Protein AF-A0A932IZR2-F1 (afdb_monomer_lite)

pLDDT: mean 83.05, std 20.06, range [28.61, 98.31]

Sequence (133 aa):
MRRHFLLALLFATQCLTCITPSYAGDSGTPAEAQALVKKAVAFAKANGKQKAIDEFNKAKGSFVDRDLYIFVLDKEGVTLANGVNPKIVGKNVMDMRDTDGKSFIKEITKLSEEKGEGWVDYKWHYQDCFLLK

Radius of gyration: 25.33 Å; chains: 1; bounding box: 45×34×97 Å

Secondary structure (DSSP, 8-state):
-------------------------SS--HHHHHHHHHHHHHHHHHH-HHHHHHHHT-TTSTTEETTEE-EEE-TT-BEEEESS-GGGTT-B-TT---TT---HHHHHHHHHHHHS----------TT-----

Structure (mmCIF, N/CA/C/O backbone):
data_AF-A0A932IZR2-F1
#
_entry.id   AF-A0A932IZR2-F1
#
loop_
_atom_site.group_PDB
_atom_site.id
_atom_site.type_symbol
_atom_site.label_atom_id
_atom_site.label_alt_id
_atom_site.label_comp_id
_atom_site.label_asym_id
_atom_site.label_entity_id
_atom_site.label_seq_id
_atom_site.pdbx_PDB_ins_code
_atom_site.Cartn_x
_atom_site.Cartn_y
_atom_site.Cartn_z
_atom_site.occupancy
_atom_site.B_iso_or_equiv
_atom_site.auth_seq_id
_atom_site.auth_comp_id
_atom_site.auth_asym_id
_atom_site.auth_atom_id
_atom_site.pdbx_PDB_model_num
ATOM 1 N N . MET A 1 1 ? -27.958 0.223 -83.405 1.00 52.12 1 MET A N 1
ATOM 2 C CA . MET A 1 1 ? -26.508 -0.025 -83.569 1.00 52.12 1 MET A CA 1
ATOM 3 C C . MET A 1 1 ? -25.716 1.104 -82.919 1.00 52.12 1 MET A C 1
ATOM 5 O O . MET A 1 1 ? -25.790 2.211 -83.429 1.00 52.12 1 MET A O 1
ATOM 9 N N . ARG A 1 2 ? -25.021 0.820 -81.804 1.00 51.19 2 ARG A N 1
ATOM 10 C CA . ARG A 1 2 ? -23.738 1.395 -81.319 1.00 51.19 2 ARG A CA 1
ATOM 11 C C . ARG A 1 2 ? -23.595 1.087 -79.815 1.00 51.19 2 ARG A C 1
ATOM 13 O O . ARG A 1 2 ? -24.319 1.629 -78.992 1.00 51.19 2 ARG A O 1
ATOM 20 N N . ARG A 1 3 ? -22.707 0.135 -79.506 1.00 59.09 3 ARG A N 1
ATOM 21 C CA . ARG A 1 3 ? -22.172 -0.209 -78.169 1.00 59.09 3 ARG A CA 1
ATOM 22 C C . ARG A 1 3 ? -21.126 0.841 -77.779 1.00 59.09 3 ARG A C 1
ATOM 24 O O . ARG A 1 3 ? -20.461 1.254 -78.710 1.00 59.09 3 ARG A O 1
ATOM 31 N N . HIS A 1 4 ? -20.962 1.174 -76.488 1.00 47.84 4 HIS A N 1
ATOM 32 C CA . HIS A 1 4 ? -19.714 1.510 -75.737 1.00 47.84 4 HIS A CA 1
ATOM 33 C C . HIS A 1 4 ? -20.130 1.874 -74.278 1.00 47.84 4 HIS A C 1
ATOM 35 O O . HIS A 1 4 ? -20.934 2.779 -74.109 1.00 47.84 4 HIS A O 1
ATOM 41 N N . PHE A 1 5 ? -19.937 1.027 -73.250 1.00 47.72 5 PHE A N 1
ATOM 42 C CA . PHE A 1 5 ? -18.762 0.855 -72.356 1.00 47.72 5 PHE A CA 1
ATOM 43 C C . PHE A 1 5 ? -18.409 2.077 -71.473 1.00 47.72 5 PHE A C 1
ATOM 45 O O . PHE A 1 5 ? -17.891 3.044 -72.012 1.00 47.72 5 PHE A O 1
ATOM 52 N N . LEU A 1 6 ? -18.606 1.983 -70.137 1.00 44.88 6 LEU A N 1
ATOM 53 C CA . LEU A 1 6 ? -17.591 2.154 -69.058 1.00 44.88 6 LEU A CA 1
ATOM 54 C C . LEU A 1 6 ? -18.187 2.495 -67.665 1.00 44.88 6 LEU A C 1
ATOM 56 O O . LEU A 1 6 ? -19.078 3.326 -67.529 1.00 44.88 6 LEU A O 1
ATOM 60 N N . LEU A 1 7 ? -17.646 1.808 -66.649 1.00 44.22 7 LEU A N 1
ATOM 61 C CA . LEU A 1 7 ? -17.831 1.946 -65.196 1.00 44.22 7 LEU A CA 1
ATOM 62 C C . LEU A 1 7 ? -17.179 3.225 -64.621 1.00 44.22 7 LEU A C 1
ATOM 64 O O . LEU A 1 7 ? -16.150 3.633 -65.149 1.00 44.22 7 LEU A O 1
ATOM 68 N N . ALA A 1 8 ? -17.675 3.723 -63.471 1.00 47.91 8 ALA A N 1
ATOM 69 C CA . ALA A 1 8 ? -16.915 4.098 -62.245 1.00 47.91 8 ALA A CA 1
ATOM 70 C C . ALA A 1 8 ? -17.816 4.934 -61.296 1.00 47.91 8 ALA A C 1
ATOM 72 O O . ALA A 1 8 ? -18.315 5.980 -61.689 1.00 47.91 8 ALA A O 1
ATOM 73 N N . LEU A 1 9 ? -18.274 4.410 -60.149 1.00 49.25 9 LEU A N 1
ATOM 74 C CA . LEU A 1 9 ? -17.666 4.502 -58.803 1.00 49.25 9 LEU A CA 1
ATOM 75 C C . LEU A 1 9 ? -17.337 5.931 -58.321 1.00 49.25 9 LEU A C 1
ATOM 77 O O . LEU A 1 9 ? -16.427 6.541 -58.865 1.00 49.25 9 LEU A O 1
ATOM 81 N N . LEU A 1 10 ? -18.003 6.387 -57.243 1.00 52.66 10 LEU A N 1
ATOM 82 C CA . LEU A 1 10 ? -17.400 7.029 -56.050 1.00 52.66 10 LEU A CA 1
ATOM 83 C C . LEU A 1 10 ? -18.490 7.477 -55.050 1.00 52.66 10 LEU A C 1
ATOM 85 O O . LEU A 1 10 ? -18.909 8.630 -55.011 1.00 52.66 10 LEU A O 1
ATOM 89 N N . PHE A 1 11 ? -18.930 6.544 -54.202 1.00 54.09 11 PHE A N 1
ATOM 90 C CA . PHE A 1 11 ? -19.461 6.869 -52.876 1.00 54.09 11 PHE A CA 1
ATOM 91 C C . PHE A 1 11 ? -18.240 7.102 -51.973 1.00 54.09 11 PHE A C 1
ATOM 93 O O . PHE A 1 11 ? -17.614 6.146 -51.521 1.00 54.09 11 PHE A O 1
ATOM 100 N N . ALA A 1 12 ? -17.838 8.359 -51.782 1.00 55.16 12 ALA A N 1
ATOM 101 C CA . ALA A 1 12 ? -16.720 8.717 -50.911 1.00 55.16 12 ALA A CA 1
ATOM 102 C C . ALA A 1 12 ? -17.241 9.100 -49.518 1.00 55.16 12 ALA A C 1
ATOM 104 O O . ALA A 1 12 ? -17.577 10.244 -49.231 1.00 55.16 12 ALA A O 1
ATOM 105 N N . THR A 1 13 ? -17.315 8.074 -48.676 1.00 57.69 13 THR A N 1
ATOM 106 C CA . THR A 1 13 ? -17.156 8.086 -47.217 1.00 57.69 13 THR A CA 1
ATOM 107 C C . THR A 1 13 ? -16.368 9.279 -46.665 1.00 57.69 13 THR A C 1
ATOM 109 O O . THR A 1 13 ? -15.161 9.371 -46.890 1.00 57.69 13 THR A O 1
ATOM 112 N N . GLN A 1 14 ? -16.999 10.102 -45.822 1.00 58.44 14 GLN A N 1
ATOM 113 C CA . GLN A 1 14 ? -16.275 10.839 -44.786 1.00 58.44 14 GLN A CA 1
ATOM 114 C C . GLN A 1 14 ? -16.364 10.060 -43.477 1.00 58.44 14 GLN A C 1
ATOM 116 O O . GLN A 1 14 ? -17.389 9.988 -42.805 1.00 58.44 14 GLN A O 1
ATOM 121 N N . CYS A 1 15 ? -15.243 9.395 -43.226 1.00 47.84 15 CYS A N 1
ATOM 122 C CA . CYS A 1 15 ? -14.915 8.579 -42.080 1.00 47.84 15 CYS A CA 1
ATOM 123 C C . CYS A 1 15 ? -15.126 9.384 -40.793 1.00 47.84 15 CYS A C 1
ATOM 125 O O . CYS A 1 15 ? -14.426 10.366 -40.545 1.00 47.84 15 CYS A O 1
ATOM 127 N N . LEU A 1 16 ? -16.097 8.954 -39.988 1.00 58.03 16 LEU A N 1
ATOM 128 C CA . LEU A 1 16 ? -16.172 9.270 -38.571 1.00 58.03 16 LEU A CA 1
ATOM 129 C C . LEU A 1 16 ? -14.841 8.817 -37.964 1.00 58.03 16 LEU A C 1
ATOM 131 O O . LEU A 1 16 ? -14.594 7.619 -37.837 1.00 58.03 16 LEU A O 1
ATOM 135 N N . THR A 1 17 ? -13.944 9.756 -37.672 1.00 57.06 17 THR A N 1
ATOM 136 C CA . THR A 1 17 ? -12.699 9.454 -36.975 1.00 57.06 17 THR A CA 1
ATOM 137 C C . THR A 1 17 ? -13.062 9.012 -35.569 1.00 57.06 17 THR A C 1
ATOM 139 O O . THR A 1 17 ? -13.254 9.817 -34.660 1.00 57.06 17 THR A O 1
ATOM 142 N N . CYS A 1 18 ? -13.192 7.699 -35.404 1.00 51.38 18 CYS A N 1
ATOM 143 C CA . CYS A 1 18 ? -13.160 7.045 -34.115 1.00 51.38 18 CYS A CA 1
ATOM 144 C C . CYS A 1 18 ? -11.851 7.462 -33.444 1.00 51.38 18 CYS A C 1
ATOM 146 O O . CYS A 1 18 ? -10.779 6.965 -33.785 1.00 51.38 18 CYS A O 1
ATOM 148 N N . ILE A 1 19 ? -11.932 8.404 -32.507 1.00 63.75 19 ILE A N 1
ATOM 149 C CA . ILE A 1 19 ? -10.894 8.595 -31.503 1.00 63.75 19 ILE A CA 1
ATOM 150 C C . ILE A 1 19 ? -10.930 7.306 -30.684 1.00 63.75 19 ILE A C 1
ATOM 152 O O . ILE A 1 19 ? -11.755 7.160 -29.788 1.00 63.75 19 ILE A O 1
ATOM 156 N N . THR A 1 20 ? -10.124 6.318 -31.060 1.00 56.38 20 THR A N 1
ATOM 157 C CA . THR A 1 20 ? -9.911 5.127 -30.244 1.00 56.38 20 THR A CA 1
ATOM 158 C C . THR A 1 20 ? -9.034 5.554 -29.071 1.00 56.38 20 THR A C 1
ATOM 160 O O . THR A 1 20 ? -7.871 5.900 -29.307 1.00 56.38 20 THR A O 1
ATOM 163 N N . PRO A 1 21 ? -9.532 5.590 -27.821 1.00 53.94 21 PRO A N 1
ATOM 164 C CA . PRO A 1 21 ? -8.640 5.759 -26.694 1.00 53.94 21 PRO A CA 1
ATOM 165 C C . PRO A 1 21 ? -7.676 4.571 -26.652 1.00 53.94 21 PRO A C 1
ATOM 167 O O . PRO A 1 21 ? -8.085 3.415 -26.598 1.00 53.94 21 PRO A O 1
ATOM 170 N N . SER A 1 22 ? -6.406 4.947 -26.785 1.00 58.22 22 SER A N 1
ATOM 171 C CA . SER A 1 22 ? -5.160 4.332 -26.337 1.00 58.22 22 SER A CA 1
ATOM 172 C C . SER A 1 22 ? -5.206 2.885 -25.842 1.00 58.22 22 SER A C 1
ATOM 174 O O . SER A 1 22 ? -5.939 2.539 -24.922 1.00 58.22 22 SER A O 1
ATOM 176 N N . TYR A 1 23 ? -4.286 2.102 -26.408 1.00 52.94 23 TYR A N 1
ATOM 177 C CA . TYR A 1 23 ? -3.772 0.824 -25.923 1.00 52.94 23 TYR A CA 1
ATOM 178 C C . TYR A 1 23 ? -3.888 0.664 -24.400 1.00 52.94 23 TYR A C 1
ATOM 180 O O . TYR A 1 23 ? -3.288 1.432 -23.645 1.00 52.94 23 TYR A O 1
ATOM 188 N N . ALA A 1 24 ? -4.597 -0.379 -23.965 1.00 57.59 24 ALA A N 1
ATOM 189 C CA . ALA A 1 24 ? -4.366 -0.963 -22.653 1.00 57.59 24 ALA A CA 1
ATOM 190 C C . ALA A 1 24 ? -2.929 -1.504 -22.659 1.00 57.59 24 ALA A C 1
ATOM 192 O O . ALA A 1 24 ? -2.645 -2.485 -23.342 1.00 57.59 24 ALA A O 1
ATOM 193 N N . GLY A 1 25 ? -2.007 -0.808 -21.992 1.00 64.25 25 GLY A N 1
ATOM 194 C CA . GLY A 1 25 ? -0.673 -1.349 -21.742 1.00 64.25 25 GLY A CA 1
ATOM 195 C C . GLY A 1 25 ? -0.774 -2.603 -20.873 1.00 64.25 25 GLY A C 1
ATOM 196 O O . GLY A 1 25 ? -1.730 -2.760 -20.117 1.00 64.25 25 GLY A O 1
ATOM 197 N N . ASP A 1 26 ? 0.205 -3.496 -20.943 1.00 76.38 26 ASP A N 1
ATOM 198 C CA . ASP A 1 26 ? 0.202 -4.701 -20.099 1.00 76.38 26 ASP A CA 1
ATOM 199 C C . ASP A 1 26 ? 0.407 -4.376 -18.600 1.00 76.38 26 ASP A C 1
ATOM 201 O O . ASP A 1 26 ? 0.043 -5.178 -17.742 1.00 76.38 26 ASP A O 1
ATOM 205 N N . SER A 1 27 ? 0.896 -3.168 -18.285 1.00 86.56 27 SER A N 1
ATOM 206 C CA . SER A 1 27 ? 1.143 -2.663 -16.925 1.00 86.56 27 SER A CA 1
ATOM 207 C C . SER A 1 27 ? 0.426 -1.343 -16.645 1.00 86.56 27 SER A C 1
ATOM 209 O O . SER A 1 27 ? 0.175 -0.539 -17.550 1.00 86.56 27 SER A O 1
ATOM 211 N N . GLY A 1 28 ? 0.112 -1.113 -15.374 1.00 89.69 28 GLY A N 1
ATOM 212 C CA . GLY A 1 28 ? -0.476 0.116 -14.871 1.00 89.69 28 GLY A CA 1
ATOM 213 C C . GLY A 1 28 ? 0.509 1.284 -14.827 1.00 89.69 28 GLY A C 1
ATOM 214 O O . GLY A 1 28 ? 1.718 1.138 -14.656 1.00 89.69 28 GLY A O 1
ATOM 215 N N . THR A 1 29 ? -0.031 2.487 -14.964 1.00 93.94 29 THR A N 1
ATOM 216 C CA . THR A 1 29 ? 0.699 3.752 -14.865 1.00 93.94 29 THR A CA 1
ATOM 217 C C . THR A 1 29 ? 0.631 4.327 -13.444 1.00 93.94 29 THR A C 1
ATOM 219 O O . THR A 1 29 ? -0.311 4.041 -12.696 1.00 93.94 29 THR A O 1
ATOM 222 N N . PRO A 1 30 ? 1.555 5.229 -13.057 1.00 93.56 30 PRO A N 1
ATOM 223 C CA . PRO A 1 30 ? 1.475 5.918 -11.766 1.00 93.56 30 PRO A CA 1
ATOM 224 C C . PRO A 1 30 ? 0.154 6.676 -11.556 1.00 93.56 30 PRO A C 1
ATOM 226 O O . PRO A 1 30 ? -0.366 6.729 -10.441 1.00 93.56 30 PRO A O 1
ATOM 229 N N . ALA A 1 31 ? -0.418 7.239 -12.627 1.00 95.25 31 ALA A N 1
ATOM 230 C CA . ALA A 1 31 ? -1.692 7.951 -12.572 1.00 95.25 31 ALA A CA 1
ATOM 231 C C . ALA A 1 31 ? -2.871 7.006 -12.280 1.00 95.25 31 ALA A C 1
ATOM 233 O O . ALA A 1 31 ? -3.734 7.330 -11.461 1.00 95.25 31 ALA A O 1
ATOM 2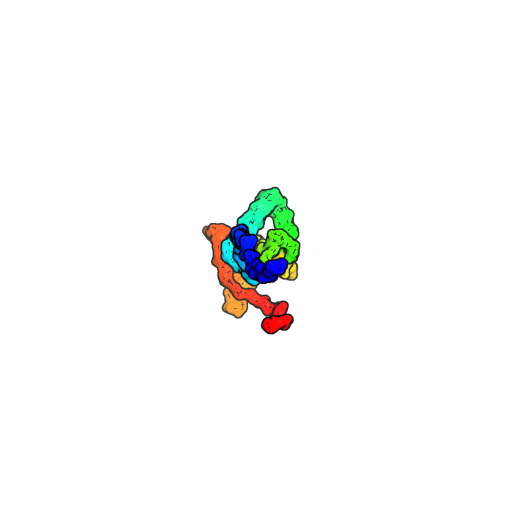34 N N . GLU A 1 32 ? -2.891 5.824 -12.902 1.00 95.56 32 GLU A N 1
ATOM 235 C CA . GLU A 1 32 ? -3.894 4.787 -12.631 1.00 95.56 32 GLU A CA 1
ATOM 236 C C . GLU A 1 32 ? -3.772 4.257 -11.199 1.00 95.56 32 GLU A C 1
ATOM 238 O O . GLU A 1 32 ? -4.779 4.135 -10.502 1.00 95.56 32 GLU A O 1
ATOM 243 N N . ALA A 1 33 ? -2.549 4.043 -10.707 1.00 95.75 33 ALA A N 1
ATOM 244 C CA . ALA A 1 33 ? -2.307 3.632 -9.326 1.00 95.75 33 ALA A CA 1
ATOM 245 C C . ALA A 1 33 ? -2.824 4.673 -8.315 1.00 95.75 33 ALA A C 1
ATOM 247 O O . ALA A 1 33 ? -3.538 4.329 -7.369 1.00 95.75 33 ALA A O 1
ATOM 248 N N . GLN A 1 34 ? -2.565 5.966 -8.543 1.00 96.38 34 GLN A N 1
ATOM 249 C CA . GLN A 1 34 ? -3.135 7.038 -7.716 1.00 96.38 34 GLN A CA 1
ATOM 250 C C . GLN A 1 34 ? -4.664 7.072 -7.778 1.00 96.38 34 GLN A C 1
ATOM 252 O O . GLN A 1 34 ? -5.324 7.280 -6.755 1.00 96.38 34 GLN A O 1
ATOM 257 N N . ALA A 1 35 ? -5.246 6.880 -8.964 1.00 97.44 35 ALA A N 1
ATOM 258 C CA . ALA A 1 35 ? -6.693 6.822 -9.128 1.00 97.44 35 ALA A CA 1
ATOM 259 C C . ALA A 1 35 ? -7.299 5.634 -8.359 1.00 97.44 35 ALA A C 1
ATOM 261 O O . ALA A 1 35 ? -8.322 5.798 -7.687 1.00 97.44 35 ALA A O 1
ATOM 262 N N . LEU A 1 36 ? -6.638 4.473 -8.381 1.00 97.19 36 LEU A N 1
ATOM 263 C CA . LEU A 1 36 ? -7.049 3.276 -7.650 1.00 97.19 36 LEU A CA 1
ATOM 264 C C . LEU A 1 36 ? -7.031 3.504 -6.132 1.00 97.19 36 LEU A C 1
ATOM 266 O O . LEU A 1 36 ? -8.012 3.191 -5.455 1.00 97.19 36 LEU A O 1
ATOM 270 N N . VAL A 1 37 ? -5.972 4.127 -5.603 1.00 97.31 37 VAL A N 1
ATOM 271 C CA . VAL A 1 37 ? -5.878 4.489 -4.177 1.00 97.31 37 VAL A CA 1
ATOM 272 C C . VAL A 1 37 ? -6.975 5.481 -3.789 1.00 97.31 37 VAL A C 1
ATOM 274 O O . VAL A 1 37 ? -7.667 5.273 -2.792 1.00 97.31 37 VAL A O 1
ATOM 277 N N . LYS A 1 38 ? -7.218 6.526 -4.593 1.00 97.69 38 LYS A N 1
ATOM 278 C CA . LYS A 1 38 ? -8.304 7.494 -4.341 1.00 97.69 38 LYS A CA 1
ATOM 279 C C . LYS A 1 38 ? -9.674 6.814 -4.301 1.00 97.69 38 LYS A C 1
ATOM 281 O O . LYS A 1 38 ? -10.468 7.086 -3.398 1.00 97.69 38 LYS A O 1
ATOM 286 N N . LYS A 1 39 ? -9.936 5.893 -5.235 1.00 98.00 39 LYS A N 1
ATOM 287 C CA . LYS A 1 39 ? -11.154 5.071 -5.257 1.00 98.00 39 LYS A CA 1
ATOM 288 C C . LYS A 1 39 ? -11.272 4.219 -3.988 1.00 98.00 39 LYS A C 1
ATOM 290 O O . LYS A 1 39 ? -12.350 4.161 -3.400 1.00 98.00 39 LYS A O 1
ATOM 295 N N . ALA A 1 40 ? -10.179 3.596 -3.545 1.00 97.31 40 ALA A N 1
ATOM 296 C CA . ALA A 1 40 ? -10.149 2.757 -2.346 1.00 97.31 40 ALA A CA 1
ATOM 297 C C . ALA A 1 40 ? -10.430 3.567 -1.074 1.00 97.31 40 ALA A C 1
ATOM 299 O O . ALA A 1 40 ? -11.277 3.186 -0.265 1.00 97.31 40 ALA A O 1
ATOM 300 N N . VAL A 1 41 ? -9.802 4.737 -0.937 1.00 97.12 41 VAL A N 1
ATOM 301 C CA . VAL A 1 41 ? -10.047 5.663 0.178 1.00 97.12 41 VAL A CA 1
ATOM 302 C C . VAL A 1 41 ? -11.504 6.130 0.196 1.00 97.12 41 VAL A C 1
ATOM 304 O O . VAL A 1 41 ? -12.131 6.134 1.256 1.00 97.12 41 VAL A O 1
ATOM 307 N N . ALA A 1 42 ? -12.072 6.493 -0.959 1.00 98.25 42 ALA A N 1
ATOM 308 C CA . ALA A 1 42 ? -13.477 6.887 -1.056 1.00 98.25 42 ALA A CA 1
ATOM 309 C C . ALA A 1 42 ? -14.420 5.743 -0.646 1.00 98.25 42 ALA 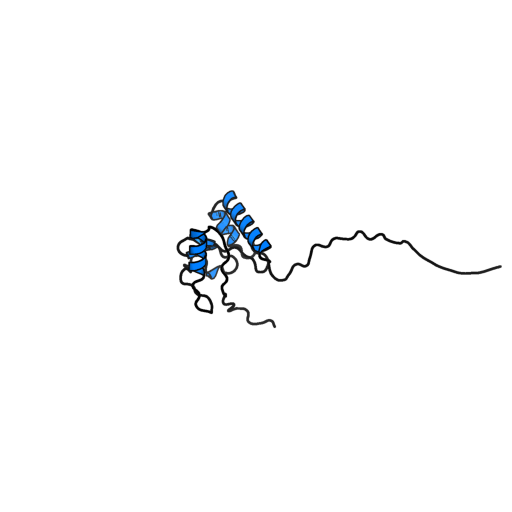A C 1
ATOM 311 O O . ALA A 1 42 ? -15.345 5.954 0.140 1.00 98.25 42 ALA A O 1
ATOM 312 N N . PHE A 1 43 ? -14.149 4.520 -1.111 1.00 98.12 43 PHE A N 1
ATOM 313 C CA . PHE A 1 43 ? -14.925 3.338 -0.744 1.00 98.12 43 PHE A CA 1
ATOM 314 C C . PHE A 1 43 ? -14.863 3.054 0.760 1.00 98.12 43 PHE A C 1
ATOM 316 O O . PHE A 1 43 ? -15.901 2.810 1.375 1.00 98.12 43 PHE A O 1
ATOM 323 N N . ALA A 1 44 ? -13.675 3.145 1.363 1.00 97.50 44 ALA A N 1
ATOM 324 C CA . ALA A 1 44 ? -13.489 2.937 2.794 1.00 97.50 44 ALA A CA 1
ATOM 325 C C . ALA A 1 44 ? -14.217 3.989 3.641 1.00 97.50 44 ALA A C 1
ATOM 327 O O . ALA A 1 44 ? -14.853 3.638 4.635 1.00 97.50 44 ALA A O 1
ATOM 328 N N . LYS A 1 45 ? -14.196 5.261 3.222 1.00 97.88 45 LYS A N 1
ATOM 329 C CA . LYS A 1 45 ? -14.951 6.338 3.884 1.00 97.88 45 LYS A CA 1
ATOM 330 C C . LYS A 1 45 ? -16.464 6.120 3.809 1.00 97.88 45 LYS A C 1
ATOM 332 O O . LYS A 1 45 ? -17.153 6.371 4.789 1.00 97.88 45 LYS A O 1
ATOM 337 N N . ALA A 1 46 ? -16.972 5.639 2.674 1.00 98.31 46 ALA A N 1
ATOM 338 C CA . ALA A 1 46 ? -18.405 5.437 2.466 1.00 98.31 46 ALA A CA 1
ATOM 339 C C . ALA A 1 46 ? -18.954 4.164 3.138 1.00 98.31 46 ALA A C 1
ATOM 341 O O . ALA A 1 46 ? -20.099 4.149 3.583 1.00 98.31 46 ALA A O 1
ATOM 342 N N . ASN A 1 47 ? -18.159 3.092 3.206 1.00 97.69 47 ASN A N 1
ATOM 343 C CA . ASN A 1 47 ? -18.635 1.767 3.623 1.00 97.69 47 ASN A CA 1
ATOM 344 C C . ASN A 1 47 ? -18.102 1.317 4.990 1.00 97.69 47 ASN A C 1
ATOM 346 O O . ASN A 1 47 ? -18.592 0.332 5.546 1.00 97.69 47 ASN A O 1
ATOM 350 N N . GLY A 1 48 ? -17.122 2.031 5.540 1.00 97.75 48 GLY A N 1
ATOM 351 C CA . GLY A 1 48 ? -16.458 1.682 6.787 1.00 97.75 48 GLY A CA 1
ATOM 352 C C . GLY A 1 48 ? -15.365 0.624 6.620 1.00 97.75 48 GLY A C 1
ATOM 353 O O . GLY A 1 48 ? -15.246 -0.053 5.596 1.00 97.75 48 GLY A O 1
ATOM 354 N N . LYS A 1 49 ? -14.555 0.482 7.676 1.00 95.31 49 LYS A N 1
ATOM 355 C CA . LYS A 1 49 ? -13.329 -0.329 7.681 1.00 95.31 49 LYS A CA 1
ATOM 356 C C . LYS A 1 49 ? -13.568 -1.792 7.294 1.00 95.31 49 LYS A C 1
ATOM 358 O O . LYS A 1 49 ? -12.874 -2.290 6.418 1.00 95.31 49 LYS A O 1
ATOM 363 N N . GLN A 1 50 ? -14.536 -2.467 7.922 1.00 96.81 50 GLN A N 1
ATOM 364 C CA . GLN A 1 50 ? -14.734 -3.906 7.713 1.00 96.81 50 GLN A CA 1
ATOM 365 C C . GLN A 1 50 ? -15.128 -4.224 6.267 1.00 96.81 50 GLN A C 1
ATOM 367 O O . GLN A 1 50 ? -14.462 -5.017 5.613 1.00 96.81 50 GLN A O 1
ATOM 372 N N . LYS A 1 51 ? -16.135 -3.526 5.727 1.00 97.12 51 LYS A N 1
ATOM 373 C CA . LYS A 1 51 ? -16.572 -3.718 4.335 1.00 97.12 51 LYS A CA 1
ATOM 374 C C . LYS A 1 51 ? -15.464 -3.407 3.328 1.00 97.12 51 LYS A C 1
ATOM 376 O O . LYS A 1 51 ? -15.379 -4.066 2.298 1.00 97.12 51 LYS A O 1
ATOM 381 N N . ALA A 1 52 ? -14.625 -2.410 3.613 1.00 97.62 52 ALA A N 1
ATOM 382 C CA . ALA A 1 52 ? -13.469 -2.091 2.782 1.00 97.62 52 ALA A CA 1
ATOM 383 C C . ALA A 1 52 ? -12.444 -3.226 2.774 1.00 97.62 52 ALA A C 1
ATOM 385 O O . ALA A 1 52 ? -12.037 -3.665 1.705 1.00 97.62 52 ALA A O 1
ATOM 386 N N . ILE A 1 53 ? -12.081 -3.741 3.951 1.00 97.25 53 ILE A N 1
ATOM 387 C CA . ILE A 1 53 ? -11.166 -4.881 4.084 1.00 97.25 53 ILE A CA 1
ATOM 388 C C . ILE A 1 53 ? -11.712 -6.109 3.345 1.00 97.25 53 ILE A C 1
ATOM 390 O O . ILE A 1 53 ? -10.973 -6.742 2.592 1.00 97.25 53 ILE A O 1
ATOM 394 N N . ASP A 1 54 ? -12.998 -6.423 3.511 1.00 96.62 54 ASP A N 1
ATOM 395 C CA . ASP A 1 54 ? -13.630 -7.570 2.851 1.00 96.62 54 ASP A CA 1
ATOM 396 C C . ASP A 1 54 ? -13.604 -7.429 1.320 1.00 96.62 54 ASP A C 1
ATOM 398 O O . ASP A 1 54 ? -13.348 -8.397 0.605 1.00 96.62 54 ASP A O 1
ATOM 402 N N . GLU A 1 55 ? -13.832 -6.219 0.801 1.00 96.94 55 GLU A N 1
ATOM 403 C CA . GLU A 1 55 ? -13.768 -5.934 -0.634 1.00 96.94 55 GLU A CA 1
ATOM 404 C C . GLU A 1 55 ? -12.330 -5.990 -1.174 1.00 96.94 55 GLU A C 1
ATOM 406 O O . GLU A 1 55 ? -12.097 -6.586 -2.224 1.00 96.94 55 GLU A O 1
ATOM 411 N N . PHE A 1 56 ? -11.352 -5.430 -0.455 1.00 97.19 56 PHE A N 1
ATOM 412 C CA . PHE A 1 56 ? -9.941 -5.425 -0.866 1.00 97.19 56 PHE A CA 1
ATOM 413 C C . PHE A 1 56 ? -9.287 -6.814 -0.806 1.00 97.19 56 PHE A C 1
ATOM 415 O O . PHE A 1 56 ? -8.296 -7.059 -1.491 1.00 97.19 56 PHE A O 1
ATOM 422 N N . ASN A 1 57 ? -9.847 -7.747 -0.033 1.00 96.81 57 ASN A N 1
ATOM 423 C CA . ASN A 1 57 ? -9.396 -9.140 0.009 1.00 96.81 57 ASN A CA 1
ATOM 424 C C . ASN A 1 57 ? -9.906 -9.998 -1.163 1.00 96.81 57 ASN A C 1
ATOM 426 O O . ASN A 1 57 ? -9.510 -11.156 -1.298 1.00 96.81 57 ASN A O 1
ATOM 430 N N . LYS A 1 58 ? -10.758 -9.462 -2.046 1.00 95.69 58 LYS A N 1
ATOM 431 C CA . LYS A 1 58 ? -11.216 -10.189 -3.236 1.00 95.69 58 LYS A CA 1
ATOM 432 C C . LYS A 1 58 ? -10.125 -10.202 -4.308 1.00 95.69 58 LYS A C 1
ATOM 434 O O . LYS A 1 58 ? -9.821 -9.172 -4.900 1.00 95.69 58 LYS A O 1
ATOM 439 N N . ALA A 1 59 ? -9.624 -11.393 -4.642 1.00 88.75 59 ALA A N 1
ATOM 440 C CA . ALA A 1 59 ? -8.605 -11.590 -5.684 1.00 88.75 59 ALA A CA 1
ATOM 441 C C . ALA A 1 59 ? -9.019 -11.078 -7.079 1.00 88.75 59 ALA A C 1
ATOM 443 O O . ALA A 1 59 ? -8.173 -10.721 -7.890 1.00 88.75 59 ALA A O 1
ATOM 444 N N . LYS A 1 60 ? -10.326 -11.044 -7.364 1.00 86.38 60 LYS A N 1
ATOM 445 C CA . LYS A 1 60 ? -10.915 -10.479 -8.590 1.00 86.38 60 LYS A CA 1
ATOM 446 C C . LYS A 1 60 ? -11.962 -9.418 -8.239 1.00 86.38 60 LYS A C 1
ATOM 448 O O . LYS A 1 60 ? -13.120 -9.521 -8.636 1.00 86.38 60 LYS A O 1
ATOM 453 N N . GLY A 1 61 ? -11.576 -8.476 -7.380 1.00 87.38 61 GLY A N 1
ATOM 454 C CA . GLY A 1 61 ? -12.432 -7.386 -6.910 1.00 87.38 61 GLY A CA 1
ATOM 455 C C . GLY A 1 61 ? -12.306 -6.108 -7.737 1.00 87.38 61 GLY A C 1
ATOM 456 O O . GLY A 1 61 ? -11.486 -6.001 -8.644 1.00 87.38 61 GLY A O 1
ATOM 457 N N . SER A 1 62 ? -13.070 -5.083 -7.353 1.00 91.81 62 SER A N 1
ATOM 458 C CA . SER A 1 62 ? -13.061 -3.761 -8.012 1.00 91.81 62 SER A CA 1
ATOM 459 C C . SER A 1 62 ? -11.764 -2.956 -7.815 1.00 91.81 62 SER A C 1
ATOM 461 O O . SER A 1 62 ? -11.679 -1.808 -8.272 1.00 91.81 62 SER A O 1
ATOM 463 N N . PHE A 1 63 ? -10.809 -3.529 -7.078 1.00 95.69 63 PHE A N 1
ATOM 464 C CA . PHE A 1 63 ? -9.552 -2.929 -6.628 1.00 95.69 63 PHE A CA 1
ATOM 465 C C . PHE A 1 63 ? -8.320 -3.719 -7.089 1.00 95.69 63 PHE A C 1
ATOM 467 O O . PHE A 1 63 ? -7.252 -3.587 -6.496 1.00 95.69 63 PHE A O 1
ATOM 474 N N . VAL A 1 64 ? -8.492 -4.539 -8.128 1.00 94.12 64 VAL A N 1
ATOM 475 C CA . VAL A 1 64 ? -7.425 -5.236 -8.847 1.00 94.12 64 VAL A CA 1
ATOM 476 C C . VAL A 1 64 ? -7.567 -4.882 -10.329 1.00 94.12 64 VAL A C 1
ATOM 478 O O . VAL A 1 64 ? -8.633 -5.085 -10.909 1.00 94.12 64 VAL A O 1
ATOM 481 N N . ASP A 1 65 ? -6.511 -4.339 -10.925 1.00 90.50 65 ASP A N 1
ATOM 482 C CA . ASP A 1 65 ? -6.409 -3.993 -12.346 1.00 90.50 65 ASP A CA 1
ATOM 483 C C . ASP A 1 65 ? -5.006 -4.359 -12.838 1.00 90.50 65 ASP A C 1
ATOM 485 O O . ASP A 1 65 ? -4.040 -3.683 -12.496 1.00 90.50 65 ASP A O 1
ATOM 489 N N . ARG A 1 66 ? -4.901 -5.435 -13.630 1.00 90.81 66 ARG A N 1
ATOM 490 C CA . ARG A 1 66 ? -3.626 -5.981 -14.130 1.00 90.81 66 ARG A CA 1
ATOM 491 C C . ARG A 1 66 ? -2.626 -6.204 -12.982 1.00 90.81 66 ARG A C 1
ATOM 493 O O . ARG A 1 66 ? -2.825 -7.117 -12.183 1.00 90.81 66 ARG A O 1
ATOM 500 N N . ASP A 1 67 ? -1.576 -5.391 -12.905 1.00 89.25 67 ASP A N 1
ATOM 501 C CA . ASP A 1 67 ? -0.524 -5.403 -11.883 1.00 89.25 67 ASP A CA 1
ATOM 502 C C . ASP A 1 67 ? -0.779 -4.429 -10.715 1.00 89.25 67 ASP A C 1
ATOM 504 O O . ASP A 1 67 ? -0.080 -4.483 -9.701 1.00 89.25 67 ASP A O 1
ATOM 508 N N . LEU A 1 68 ? -1.804 -3.577 -10.805 1.00 93.31 68 LEU A N 1
ATOM 509 C CA . LEU A 1 68 ? -2.222 -2.666 -9.745 1.00 93.31 68 LEU A CA 1
ATOM 510 C C . LEU A 1 68 ? -3.235 -3.333 -8.815 1.00 93.31 68 LEU A C 1
ATOM 512 O O . LEU A 1 68 ? -4.281 -3.829 -9.237 1.00 93.31 68 LEU A O 1
ATOM 516 N N . TYR A 1 69 ? -2.968 -3.284 -7.515 1.00 94.81 69 TYR A N 1
ATOM 517 C CA . TYR A 1 69 ? -3.888 -3.779 -6.497 1.00 94.81 69 TYR A CA 1
ATOM 518 C C . TYR A 1 69 ? -3.724 -3.026 -5.178 1.00 94.81 69 TYR A C 1
ATOM 520 O O . TYR A 1 69 ? -2.685 -2.427 -4.899 1.00 94.81 69 TYR A O 1
ATOM 528 N N . ILE A 1 70 ? -4.766 -3.063 -4.348 1.00 97.00 70 ILE A N 1
ATOM 529 C CA . ILE A 1 70 ? -4.744 -2.474 -3.008 1.00 97.00 70 ILE A CA 1
ATOM 530 C C . ILE A 1 70 ? -4.310 -3.521 -1.983 1.00 97.00 70 ILE A C 1
ATOM 532 O O . ILE A 1 70 ? -4.881 -4.609 -1.903 1.00 97.00 70 ILE A O 1
ATOM 536 N N . PHE A 1 71 ? -3.340 -3.155 -1.150 1.00 95.44 71 PHE A N 1
ATOM 537 C CA . PHE A 1 71 ? -3.056 -3.832 0.109 1.00 95.44 71 PHE A CA 1
ATOM 538 C C . PHE A 1 71 ? -3.262 -2.858 1.269 1.00 95.44 71 PHE A C 1
ATOM 540 O O . PHE A 1 71 ? -3.153 -1.642 1.108 1.00 95.44 71 PHE A O 1
ATOM 547 N N . VAL A 1 72 ? -3.582 -3.391 2.445 1.00 97.31 72 VAL A N 1
ATOM 548 C CA . VAL A 1 72 ? -3.815 -2.596 3.653 1.00 97.31 72 VAL A CA 1
ATOM 549 C C . VAL A 1 72 ? -3.019 -3.187 4.801 1.00 97.31 72 VAL A C 1
ATOM 551 O O . VAL A 1 72 ? -3.123 -4.383 5.074 1.00 97.31 72 VAL A O 1
ATOM 554 N N . LEU A 1 73 ? -2.269 -2.330 5.487 1.00 96.19 73 LEU A N 1
ATOM 555 C CA . LEU A 1 73 ? -1.551 -2.636 6.719 1.00 96.19 73 LEU A CA 1
ATOM 556 C C . LEU A 1 73 ? -2.165 -1.838 7.876 1.00 96.19 73 LEU A C 1
ATOM 558 O O . LEU A 1 73 ? -2.696 -0.744 7.659 1.00 96.19 73 LEU A O 1
ATOM 562 N N . ASP A 1 74 ? -2.096 -2.365 9.095 1.00 94.38 74 ASP A N 1
ATOM 563 C CA . ASP A 1 74 ? -2.193 -1.526 10.293 1.00 94.38 74 ASP A CA 1
ATOM 564 C C . ASP A 1 74 ? -0.839 -0.877 10.637 1.00 94.38 74 ASP A C 1
ATOM 566 O O . ASP A 1 74 ? 0.152 -1.037 9.919 1.00 94.38 74 ASP A O 1
ATOM 570 N N . LYS A 1 75 ? -0.808 -0.093 11.720 1.00 91.12 75 LYS A N 1
ATOM 571 C CA . LYS A 1 75 ? 0.383 0.674 12.119 1.00 91.12 75 LYS A CA 1
ATOM 572 C C . LYS A 1 75 ? 1.517 -0.236 12.582 1.00 91.12 75 LYS A C 1
ATOM 574 O O . LYS A 1 75 ? 2.690 0.081 12.416 1.00 91.12 75 LYS A O 1
ATOM 579 N N . GLU A 1 76 ? 1.159 -1.387 13.127 1.00 92.75 76 GLU A N 1
ATOM 580 C CA . GLU A 1 76 ? 2.064 -2.411 13.619 1.00 92.75 76 GLU A CA 1
ATOM 581 C C . GLU A 1 76 ? 2.615 -3.286 12.480 1.00 92.75 76 GLU A C 1
ATOM 583 O O . GLU A 1 76 ? 3.522 -4.089 12.706 1.00 92.75 76 GLU A O 1
ATOM 588 N N . GLY A 1 77 ? 2.118 -3.112 11.249 1.00 92.94 77 GLY A N 1
ATOM 589 C CA . GLY A 1 77 ? 2.551 -3.841 10.059 1.00 92.94 77 GLY A CA 1
ATOM 590 C C . GLY A 1 77 ? 1.835 -5.173 9.860 1.00 92.94 77 GLY A C 1
ATOM 591 O O . GLY A 1 77 ? 2.329 -6.021 9.118 1.00 92.94 77 GLY A O 1
ATOM 592 N N . VAL A 1 78 ? 0.695 -5.399 10.512 1.00 97.19 78 VAL A N 1
ATOM 593 C CA . VAL A 1 78 ? -0.176 -6.543 10.235 1.00 97.19 78 VAL A CA 1
ATOM 594 C C . VAL A 1 78 ? -0.930 -6.293 8.937 1.00 97.19 78 VAL A C 1
ATOM 596 O O . VAL A 1 78 ? -1.570 -5.258 8.748 1.00 97.19 78 VAL A O 1
ATOM 599 N N . THR A 1 79 ? -0.885 -7.267 8.032 1.00 97.06 79 THR A N 1
ATOM 600 C CA . THR A 1 79 ? -1.629 -7.185 6.773 1.00 97.06 79 THR A CA 1
ATOM 601 C C . THR A 1 79 ? -3.112 -7.421 7.025 1.00 97.06 79 THR A C 1
ATOM 603 O O . THR A 1 79 ? -3.523 -8.528 7.364 1.00 97.06 79 THR A O 1
ATOM 606 N N . LEU A 1 80 ? -3.931 -6.392 6.826 1.00 97.44 80 LEU A N 1
ATOM 607 C CA . LEU A 1 80 ? -5.386 -6.467 6.953 1.00 97.44 80 LEU A CA 1
ATOM 608 C C . LEU A 1 80 ? -6.053 -6.901 5.646 1.00 97.44 80 LEU A C 1
ATOM 610 O O . LEU A 1 80 ? -7.055 -7.615 5.673 1.00 97.44 80 LEU A O 1
ATOM 614 N N . ALA A 1 81 ? -5.502 -6.480 4.505 1.00 97.19 81 ALA A N 1
ATOM 615 C CA . ALA A 1 81 ? -6.002 -6.895 3.204 1.00 97.19 81 ALA A CA 1
ATOM 616 C C . ALA A 1 81 ? -4.886 -7.080 2.177 1.00 97.19 81 ALA A C 1
ATOM 618 O O . ALA A 1 81 ? -4.010 -6.224 2.050 1.00 97.19 81 ALA A O 1
ATOM 619 N N . ASN A 1 82 ? -4.946 -8.184 1.434 1.00 95.19 82 ASN A N 1
ATOM 620 C CA . ASN A 1 82 ? -4.155 -8.415 0.229 1.00 95.19 82 ASN A CA 1
ATOM 621 C C . ASN A 1 82 ? -4.843 -9.489 -0.632 1.00 95.19 82 ASN A C 1
ATOM 623 O O . ASN A 1 82 ? -4.675 -10.686 -0.399 1.00 95.19 82 ASN A O 1
ATOM 627 N N . GLY A 1 83 ? -5.627 -9.058 -1.625 1.00 91.19 83 GLY A N 1
ATOM 628 C CA . GLY A 1 83 ? -6.361 -9.975 -2.503 1.00 91.19 83 GLY A CA 1
ATOM 629 C C . GLY A 1 83 ? -5.471 -10.822 -3.422 1.00 91.19 83 GLY A C 1
ATOM 630 O O . GLY A 1 83 ? -5.863 -11.926 -3.792 1.00 91.19 83 GLY A O 1
ATOM 631 N N . VAL A 1 84 ? -4.273 -10.338 -3.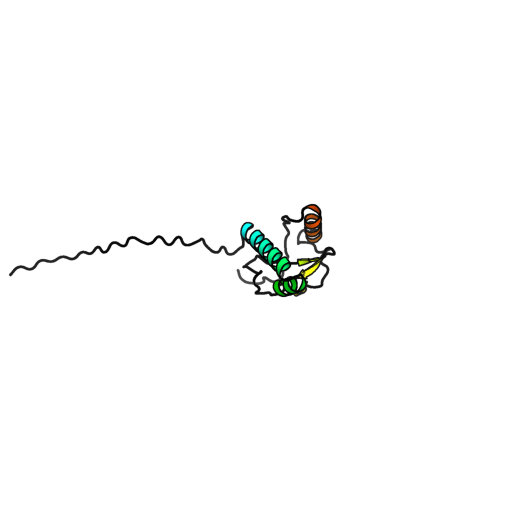768 1.00 91.06 84 VAL A N 1
ATOM 632 C CA . VAL A 1 84 ? -3.325 -11.044 -4.652 1.00 91.06 84 VAL A CA 1
ATOM 633 C C . VAL A 1 84 ? -2.536 -12.107 -3.884 1.00 91.06 84 VAL A C 1
ATOM 635 O O . VAL A 1 84 ? -2.275 -13.191 -4.401 1.00 91.06 84 VAL A O 1
ATOM 638 N N . ASN A 1 85 ? -2.200 -11.831 -2.625 1.00 90.44 85 ASN A N 1
ATOM 639 C CA . ASN A 1 85 ? -1.506 -12.752 -1.735 1.00 90.44 85 ASN A CA 1
ATOM 640 C C . ASN A 1 85 ? -2.281 -12.940 -0.418 1.00 90.44 85 ASN A C 1
ATOM 642 O O . ASN A 1 85 ? -1.874 -12.432 0.632 1.00 90.44 85 ASN A O 1
ATOM 646 N N . PRO A 1 86 ? -3.368 -13.730 -0.420 1.00 92.06 86 PRO A N 1
ATOM 647 C CA . PRO A 1 86 ? -4.166 -13.955 0.784 1.00 92.06 86 PRO A CA 1
ATOM 648 C C . PRO A 1 86 ? -3.385 -14.674 1.897 1.00 92.06 86 PRO A C 1
ATOM 650 O O . PRO A 1 86 ? -3.757 -14.592 3.064 1.00 92.06 86 PRO A O 1
ATOM 653 N N . LYS A 1 87 ? -2.266 -15.347 1.577 1.00 93.06 87 LYS A N 1
ATOM 654 C CA . LYS A 1 87 ? -1.443 -16.090 2.550 1.00 93.06 87 LYS A CA 1
ATOM 655 C C . LYS A 1 87 ? -0.735 -15.190 3.569 1.00 93.06 87 LYS A C 1
ATOM 657 O O . LYS A 1 87 ? -0.212 -15.717 4.557 1.00 93.06 87 LYS A O 1
ATOM 662 N N . ILE A 1 88 ? -0.645 -13.881 3.319 1.00 92.62 88 ILE A N 1
ATOM 663 C CA . ILE A 1 88 ? -0.026 -12.922 4.247 1.00 92.62 88 ILE A CA 1
ATOM 664 C C . ILE A 1 88 ? -1.042 -12.133 5.076 1.00 92.62 88 ILE A C 1
ATOM 666 O O . ILE A 1 88 ? -0.646 -11.475 6.033 1.00 92.62 88 ILE A O 1
ATOM 670 N N . VAL A 1 89 ? -2.340 -12.237 4.774 1.00 95.50 89 VAL A N 1
ATOM 671 C CA . VAL A 1 89 ? -3.396 -11.597 5.570 1.00 95.50 89 VAL A CA 1
ATOM 672 C C . VAL A 1 89 ? -3.367 -12.144 7.003 1.00 95.50 89 VAL A C 1
ATOM 674 O O . VAL A 1 89 ? -3.249 -13.349 7.222 1.00 95.50 89 VAL A O 1
ATOM 677 N N . GLY A 1 90 ? -3.419 -11.245 7.986 1.00 96.81 90 GLY A N 1
ATOM 678 C CA . GLY A 1 90 ? -3.296 -11.538 9.415 1.00 96.81 90 GLY A CA 1
ATOM 679 C C . GLY A 1 90 ? -1.859 -11.708 9.920 1.00 96.81 90 GLY A C 1
ATOM 680 O O . GLY A 1 90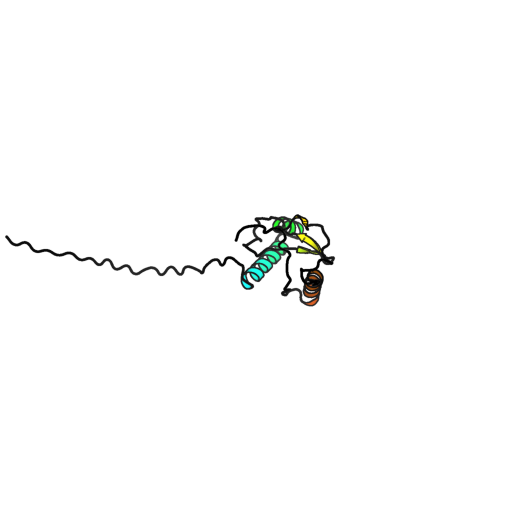 ? -1.660 -11.865 11.123 1.00 96.81 90 GLY A O 1
ATOM 681 N N . LYS A 1 91 ? -0.846 -11.664 9.046 1.00 96.88 91 LYS A N 1
ATOM 682 C CA . LYS A 1 91 ? 0.564 -11.749 9.451 1.00 96.88 91 LYS A CA 1
ATOM 683 C C . LYS A 1 91 ? 1.166 -10.365 9.624 1.00 96.88 91 LYS A C 1
ATOM 685 O O . LYS A 1 91 ? 0.889 -9.455 8.841 1.00 96.88 91 LYS A O 1
ATOM 690 N N . ASN A 1 92 ? 2.034 -10.240 10.623 1.00 96.94 92 ASN A N 1
ATOM 691 C CA . ASN A 1 92 ? 2.898 -9.080 10.764 1.00 96.94 92 ASN A CA 1
ATOM 692 C C . ASN A 1 92 ? 4.056 -9.180 9.761 1.00 96.94 92 ASN A C 1
ATOM 694 O O . ASN A 1 92 ? 4.774 -10.180 9.737 1.00 96.94 92 ASN A O 1
ATOM 698 N N . VAL A 1 93 ? 4.213 -8.152 8.930 1.00 95.31 93 VAL A N 1
ATOM 699 C CA . VAL A 1 93 ? 5.245 -8.065 7.892 1.00 95.31 93 VAL A CA 1
ATOM 700 C C . VAL A 1 93 ? 6.214 -6.901 8.115 1.00 95.31 93 VAL A C 1
ATOM 702 O O . VAL A 1 93 ? 6.993 -6.571 7.226 1.00 95.31 93 VAL A O 1
ATOM 705 N N . MET A 1 94 ? 6.222 -6.291 9.303 1.00 95.94 94 MET A N 1
ATOM 706 C CA . MET A 1 94 ? 7.060 -5.129 9.630 1.00 95.94 94 MET A CA 1
ATOM 707 C C . MET A 1 94 ? 8.561 -5.388 9.413 1.00 95.94 94 MET A C 1
ATOM 709 O O . MET A 1 94 ? 9.314 -4.504 8.994 1.00 95.94 94 MET A O 1
ATOM 713 N N . ASP A 1 95 ? 9.012 -6.618 9.653 1.00 95.12 95 ASP A N 1
ATOM 714 C CA . ASP A 1 95 ? 10.406 -7.018 9.447 1.00 95.12 95 ASP A CA 1
ATOM 715 C C . ASP A 1 95 ? 10.687 -7.654 8.083 1.00 95.12 95 ASP A C 1
ATOM 717 O O . ASP A 1 95 ? 11.819 -8.063 7.825 1.00 95.12 95 ASP A O 1
ATOM 721 N N . MET A 1 96 ? 9.707 -7.667 7.174 1.00 92.62 96 MET A N 1
ATOM 722 C CA . MET A 1 96 ? 9.912 -8.118 5.803 1.00 92.62 96 MET A CA 1
ATOM 723 C C . MET A 1 96 ? 10.973 -7.255 5.105 1.00 92.62 96 MET A C 1
ATOM 725 O O . MET A 1 96 ? 11.097 -6.042 5.335 1.00 92.62 96 MET A O 1
ATOM 729 N N . ARG A 1 97 ? 11.774 -7.919 4.275 1.00 92.88 97 ARG A N 1
ATOM 730 C CA . ARG A 1 97 ? 12.838 -7.319 3.476 1.00 92.88 97 ARG A CA 1
ATOM 731 C C . ARG A 1 97 ? 12.637 -7.690 2.017 1.00 92.88 97 ARG A C 1
ATOM 733 O O . ARG A 1 97 ? 12.100 -8.759 1.733 1.00 92.88 97 ARG A O 1
ATOM 740 N N . ASP A 1 98 ? 13.033 -6.798 1.119 1.00 91.38 98 ASP A N 1
ATOM 741 C CA . ASP A 1 98 ? 13.112 -7.138 -0.299 1.00 91.38 98 ASP A CA 1
ATOM 742 C C . ASP A 1 98 ? 14.364 -7.972 -0.619 1.00 91.38 98 ASP A C 1
ATOM 744 O O . ASP A 1 98 ? 15.163 -8.293 0.266 1.00 91.38 98 ASP A O 1
ATOM 748 N N . THR A 1 99 ? 14.542 -8.303 -1.901 1.00 90.69 99 THR A N 1
ATOM 749 C CA . THR A 1 99 ? 15.676 -9.095 -2.410 1.00 90.69 99 THR A CA 1
ATOM 750 C C . THR A 1 99 ? 17.041 -8.486 -2.100 1.00 90.69 99 THR A C 1
ATOM 752 O O . THR A 1 99 ? 18.033 -9.209 -2.077 1.00 90.69 99 THR A O 1
ATOM 755 N N . ASP A 1 100 ? 17.100 -7.171 -1.887 1.00 91.31 100 ASP A N 1
ATOM 756 C CA . ASP A 1 100 ? 18.331 -6.425 -1.639 1.00 91.31 100 ASP A CA 1
ATOM 757 C C . ASP A 1 100 ? 18.527 -6.157 -0.132 1.00 91.31 100 ASP A C 1
ATOM 759 O O . ASP A 1 100 ? 19.483 -5.496 0.272 1.00 91.31 100 ASP A O 1
ATOM 763 N N . GLY A 1 101 ? 17.630 -6.667 0.723 1.00 93.12 101 GLY A N 1
ATOM 764 C CA . GLY A 1 101 ? 17.661 -6.457 2.169 1.00 93.12 101 GLY A CA 1
ATOM 765 C C . GLY A 1 101 ? 17.025 -5.140 2.631 1.00 93.12 101 GLY A C 1
ATOM 766 O O . GLY A 1 101 ? 17.153 -4.781 3.806 1.00 93.12 101 GLY A O 1
ATOM 767 N N . LYS A 1 102 ? 16.318 -4.408 1.759 1.00 93.81 102 LYS A N 1
ATOM 768 C CA . LYS A 1 102 ? 15.648 -3.142 2.098 1.00 93.81 102 LYS A CA 1
ATOM 769 C C . LYS A 1 102 ? 14.446 -3.382 3.010 1.00 93.81 102 LYS A C 1
ATOM 771 O O . LYS A 1 102 ? 13.605 -4.240 2.758 1.00 93.81 102 LYS A O 1
ATOM 776 N N . SER A 1 103 ? 14.311 -2.558 4.050 1.00 94.94 103 SER A N 1
ATOM 777 C CA . SER A 1 103 ? 13.189 -2.580 5.006 1.00 94.94 103 SER A CA 1
ATOM 778 C C . SER A 1 103 ? 11.953 -1.821 4.500 1.00 94.94 103 SER A C 1
ATOM 780 O O . SER A 1 103 ? 11.509 -0.865 5.133 1.00 94.94 103 SER A O 1
ATOM 782 N N . PHE A 1 104 ? 11.396 -2.217 3.355 1.00 94.44 104 PHE A N 1
ATOM 783 C CA . PHE A 1 104 ? 10.388 -1.408 2.655 1.00 94.44 104 PHE A CA 1
ATOM 784 C C . PHE A 1 104 ? 9.062 -1.229 3.416 1.00 94.44 104 PHE A C 1
ATOM 786 O O . PHE A 1 104 ? 8.474 -0.157 3.329 1.00 94.44 104 PHE A O 1
ATOM 793 N N . ILE A 1 105 ? 8.612 -2.204 4.219 1.00 95.06 105 ILE A N 1
ATOM 794 C CA . ILE A 1 105 ? 7.397 -2.034 5.042 1.00 95.06 105 ILE A CA 1
ATOM 795 C C . ILE A 1 105 ? 7.583 -0.921 6.082 1.00 95.06 105 ILE A C 1
ATOM 797 O O . ILE A 1 105 ? 6.705 -0.075 6.232 1.00 95.06 105 ILE A O 1
ATOM 801 N N . LYS A 1 106 ? 8.752 -0.852 6.736 1.00 96.38 106 LYS A N 1
ATOM 802 C CA . LYS A 1 106 ? 9.080 0.234 7.679 1.00 96.38 106 LYS A CA 1
ATOM 803 C C . LYS A 1 106 ? 9.097 1.595 6.987 1.00 96.38 106 LYS A C 1
ATOM 805 O O . LYS A 1 106 ? 8.641 2.577 7.561 1.00 96.38 106 LYS A O 1
ATOM 810 N N . GLU A 1 107 ? 9.608 1.651 5.759 1.00 95.56 107 GLU A N 1
ATOM 811 C CA . GLU A 1 107 ? 9.629 2.874 4.952 1.00 95.56 107 GLU A CA 1
ATOM 812 C C . GLU A 1 107 ? 8.218 3.329 4.563 1.00 95.56 107 GLU A C 1
ATOM 814 O O . GLU A 1 107 ? 7.907 4.506 4.719 1.00 95.56 107 GLU A O 1
ATOM 819 N N . ILE A 1 108 ? 7.344 2.403 4.148 1.00 95.06 108 ILE A N 1
ATOM 820 C CA . ILE A 1 108 ? 5.933 2.686 3.841 1.00 95.06 108 ILE A CA 1
ATOM 821 C C . ILE A 1 108 ? 5.207 3.228 5.077 1.00 95.06 108 ILE A C 1
ATOM 823 O O . ILE A 1 108 ? 4.569 4.278 4.989 1.00 95.06 108 ILE A O 1
ATOM 827 N N . THR A 1 109 ? 5.319 2.554 6.229 1.00 94.56 109 THR A N 1
ATOM 828 C CA . THR A 1 109 ? 4.653 2.994 7.465 1.00 94.56 109 THR A CA 1
ATOM 829 C C . THR A 1 109 ? 5.157 4.367 7.898 1.00 94.56 109 THR A C 1
ATOM 831 O O . THR A 1 109 ? 4.352 5.266 8.129 1.00 94.56 109 THR A O 1
ATOM 834 N N . LYS A 1 110 ? 6.480 4.575 7.909 1.00 95.50 110 LYS A N 1
ATOM 835 C CA . LYS A 1 110 ? 7.081 5.869 8.250 1.00 95.50 110 LYS A CA 1
ATOM 836 C C . LYS A 1 110 ? 6.612 6.985 7.311 1.00 95.50 110 LYS A C 1
ATOM 838 O O . LYS A 1 110 ? 6.222 8.053 7.771 1.00 95.50 110 LYS A O 1
ATOM 843 N N . LEU A 1 111 ? 6.610 6.739 6.000 1.00 94.94 111 LEU A N 1
ATOM 844 C CA . LEU A 1 111 ? 6.155 7.712 5.007 1.00 94.94 111 LEU A CA 1
ATOM 845 C C . LEU A 1 111 ? 4.674 8.068 5.200 1.00 94.94 111 LEU A C 1
ATOM 847 O O . LEU A 1 111 ? 4.305 9.240 5.119 1.00 94.94 111 LEU A O 1
ATOM 851 N N . SER A 1 112 ? 3.839 7.069 5.497 1.00 93.62 112 SER A N 1
ATOM 852 C CA . SER A 1 112 ? 2.426 7.278 5.809 1.00 93.62 112 SER A CA 1
ATOM 853 C C . SER A 1 112 ? 2.226 8.110 7.078 1.00 93.62 112 SER A C 1
ATOM 855 O O . SER A 1 112 ? 1.299 8.913 7.117 1.00 93.62 112 SER A O 1
ATOM 857 N N . GLU A 1 113 ? 3.052 7.930 8.109 1.00 93.81 113 GLU A N 1
ATOM 858 C CA . GLU A 1 113 ? 2.963 8.699 9.357 1.00 93.81 113 GLU A CA 1
ATOM 859 C C . GLU A 1 113 ? 3.450 10.143 9.190 1.00 93.81 113 GLU A C 1
ATOM 861 O O . GLU A 1 113 ? 2.827 11.066 9.712 1.00 93.81 113 GLU A O 1
ATOM 866 N N . GLU A 1 114 ? 4.538 10.351 8.446 1.00 95.81 114 GLU A N 1
ATOM 867 C CA . GLU A 1 114 ? 5.156 11.670 8.275 1.00 95.81 114 GLU A CA 1
ATOM 868 C C . GLU A 1 114 ? 4.436 12.542 7.240 1.00 95.81 114 GLU A C 1
ATOM 870 O O . GLU A 1 114 ? 4.340 13.757 7.419 1.00 95.81 114 GLU A O 1
ATOM 875 N N . LYS A 1 115 ? 3.964 11.946 6.136 1.00 95.50 115 LYS A N 1
ATOM 876 C CA . LYS A 1 115 ? 3.437 12.687 4.975 1.00 95.50 115 LYS A CA 1
ATOM 877 C C . LYS A 1 115 ? 2.007 12.320 4.591 1.00 95.50 115 LYS A C 1
ATOM 879 O O . LYS A 1 115 ? 1.384 13.063 3.840 1.00 95.50 115 LYS A O 1
ATOM 884 N N . GLY A 1 116 ? 1.487 11.186 5.059 1.00 93.00 116 GLY A N 1
ATOM 885 C CA . GLY A 1 116 ? 0.160 10.678 4.693 1.00 93.00 116 GLY A CA 1
ATOM 886 C C . GLY A 1 116 ? 0.090 9.984 3.328 1.00 93.00 116 GLY A C 1
ATOM 887 O O . GLY A 1 116 ? -0.777 9.137 3.131 1.00 93.00 116 GLY A O 1
ATOM 888 N N . GLU A 1 117 ? 1.001 10.292 2.402 1.00 92.62 117 GLU A N 1
ATOM 889 C CA . GLU A 1 117 ? 1.084 9.672 1.077 1.00 92.62 117 GLU A CA 1
ATOM 890 C C . GLU A 1 117 ? 2.507 9.719 0.499 1.00 92.62 117 GLU A C 1
ATOM 892 O O . GLU A 1 117 ? 3.349 10.523 0.908 1.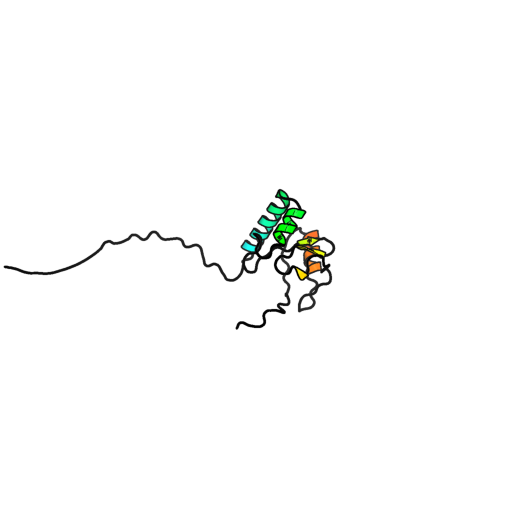00 92.62 117 GLU A O 1
ATOM 897 N N . GLY A 1 118 ? 2.769 8.859 -0.487 1.00 94.62 118 GLY A N 1
ATOM 898 C CA . GLY A 1 118 ? 3.985 8.892 -1.290 1.00 94.62 118 GLY A CA 1
ATOM 899 C C . GLY A 1 118 ? 4.291 7.552 -1.954 1.00 94.62 118 GLY A C 1
ATOM 900 O O . GLY A 1 118 ? 3.475 6.632 -1.930 1.00 94.62 118 GLY A O 1
ATOM 901 N N . TRP A 1 119 ? 5.475 7.464 -2.554 1.00 96.00 119 TRP A N 1
ATOM 902 C CA . TRP A 1 119 ? 5.942 6.291 -3.289 1.00 96.00 119 TRP A CA 1
ATOM 903 C C . TRP A 1 119 ? 7.132 5.654 -2.581 1.00 96.00 119 TRP A C 1
ATOM 905 O O . TRP A 1 119 ? 8.022 6.362 -2.110 1.00 96.00 119 TRP A O 1
ATOM 915 N N . VAL A 1 120 ? 7.139 4.324 -2.530 1.00 94.44 120 VAL A N 1
ATOM 916 C CA . VAL A 1 120 ? 8.262 3.521 -2.043 1.00 94.44 120 VAL A CA 1
ATOM 917 C C . VAL A 1 120 ? 8.555 2.460 -3.088 1.00 94.44 120 VAL A C 1
ATOM 919 O O . VAL A 1 120 ? 7.745 1.560 -3.300 1.00 94.44 120 VAL A O 1
ATOM 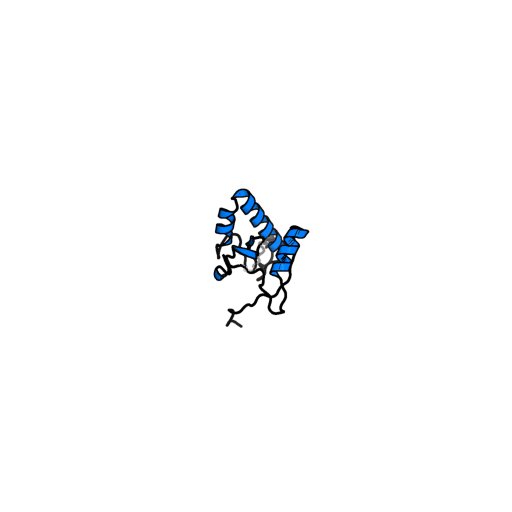922 N N . ASP A 1 121 ? 9.725 2.554 -3.708 1.00 94.19 121 ASP A N 1
ATOM 923 C CA . ASP A 1 121 ? 10.215 1.527 -4.621 1.00 94.19 121 ASP A CA 1
ATOM 924 C C . ASP A 1 121 ? 10.837 0.378 -3.823 1.00 94.19 121 ASP A C 1
ATOM 926 O O . ASP A 1 121 ? 11.643 0.597 -2.909 1.00 94.19 121 ASP A O 1
ATOM 930 N N . TYR A 1 122 ? 10.468 -0.855 -4.155 1.00 92.56 122 TYR A N 1
ATOM 931 C CA . TYR A 1 122 ? 11.033 -2.066 -3.565 1.00 92.56 122 TYR A CA 1
ATOM 932 C C . TYR A 1 122 ? 10.943 -3.226 -4.551 1.00 92.56 122 TYR A C 1
ATOM 934 O O . TYR A 1 122 ? 10.150 -3.205 -5.496 1.00 92.56 122 TYR A O 1
ATOM 942 N N . LYS A 1 123 ? 11.749 -4.262 -4.322 1.00 89.81 123 LYS A N 1
ATOM 943 C CA . LYS A 1 123 ? 11.706 -5.487 -5.124 1.00 89.81 123 LYS A CA 1
ATOM 944 C C . LYS A 1 123 ? 10.832 -6.534 -4.445 1.00 89.81 123 LYS A C 1
ATOM 946 O O . LYS A 1 123 ? 10.947 -6.784 -3.251 1.00 89.81 123 LYS A O 1
ATOM 951 N N . TRP A 1 124 ? 9.961 -7.186 -5.200 1.00 82.81 124 TRP A N 1
ATOM 952 C CA . TRP A 1 124 ? 9.200 -8.314 -4.674 1.00 82.81 124 TRP A CA 1
ATOM 953 C C . TRP A 1 124 ? 9.737 -9.619 -5.249 1.00 82.81 124 TRP A C 1
ATOM 955 O O . TRP A 1 124 ? 9.986 -9.721 -6.451 1.00 82.81 124 TRP A O 1
ATOM 965 N N . HIS A 1 125 ? 9.912 -10.628 -4.395 1.00 68.94 125 HIS A N 1
ATOM 966 C CA . HIS A 1 125 ? 10.262 -11.967 -4.849 1.00 68.94 125 HIS A CA 1
ATOM 967 C C . HIS A 1 125 ? 9.071 -12.556 -5.614 1.00 68.94 125 HIS A C 1
ATOM 969 O O . HIS A 1 125 ? 8.134 -13.078 -5.012 1.00 68.94 125 HIS A O 1
ATOM 975 N N . TYR A 1 126 ? 9.113 -12.532 -6.944 1.00 54.91 126 TYR A N 1
ATOM 976 C CA . TYR A 1 126 ? 8.345 -13.480 -7.746 1.00 54.91 126 TYR A CA 1
ATOM 977 C C . TYR A 1 126 ? 9.004 -14.865 -7.631 1.00 54.91 126 TYR A C 1
ATOM 979 O O . TYR A 1 126 ? 9.647 -15.343 -8.559 1.00 54.91 126 TYR A O 1
ATOM 987 N N . GLN A 1 127 ? 8.883 -15.527 -6.478 1.00 41.84 127 GLN A N 1
ATOM 988 C CA . GLN A 1 127 ? 9.036 -16.983 -6.416 1.00 41.84 127 GLN A CA 1
ATOM 989 C C . GLN A 1 127 ? 7.647 -17.592 -6.585 1.00 41.84 127 GLN A C 1
ATOM 991 O O . GLN A 1 127 ? 6.991 -17.884 -5.597 1.00 41.84 127 GLN A O 1
ATOM 996 N N . ASP A 1 128 ? 7.180 -17.593 -7.840 1.00 34.22 128 ASP A N 1
ATOM 997 C CA . ASP A 1 128 ? 6.210 -18.527 -8.451 1.00 34.22 128 ASP A CA 1
ATOM 998 C C . ASP A 1 128 ? 5.789 -18.034 -9.859 1.00 34.22 128 ASP A C 1
ATOM 1000 O O . ASP A 1 128 ? 4.623 -18.043 -10.241 1.00 34.22 128 ASP A O 1
ATOM 1004 N N . CYS A 1 129 ? 6.753 -17.608 -10.680 1.00 33.53 129 CYS A N 1
ATOM 1005 C CA . CYS A 1 129 ? 6.599 -17.623 -12.139 1.00 33.53 129 CYS A CA 1
ATOM 1006 C C . CYS A 1 129 ? 7.705 -18.497 -12.730 1.00 33.53 129 CYS A C 1
ATOM 1008 O O . CYS A 1 129 ? 8.605 -18.039 -13.427 1.00 33.53 129 CYS A O 1
ATOM 1010 N N . PHE A 1 130 ? 7.646 -19.791 -12.413 1.00 29.83 130 PHE A N 1
ATOM 1011 C CA . PHE A 1 130 ? 8.201 -20.785 -13.317 1.00 29.83 130 PHE A CA 1
ATOM 1012 C C . PHE A 1 130 ? 7.249 -20.889 -14.519 1.00 29.83 130 PHE A C 1
ATOM 1014 O O . PHE A 1 130 ? 6.101 -21.293 -14.368 1.00 29.83 130 PHE A O 1
ATOM 1021 N N . LEU A 1 131 ? 7.782 -20.563 -15.699 1.00 31.78 131 LEU A N 1
ATOM 1022 C CA . LEU A 1 131 ? 7.260 -20.868 -17.038 1.00 31.78 131 LEU A CA 1
ATOM 1023 C C . LEU A 1 131 ? 6.057 -20.049 -17.536 1.00 31.78 131 LEU A C 1
ATOM 1025 O O . LEU A 1 131 ? 4.916 -20.494 -17.504 1.00 31.78 131 LEU A O 1
ATOM 1029 N N . LEU A 1 132 ? 6.354 -18.965 -18.246 1.00 28.61 132 LEU A N 1
ATOM 1030 C CA . LEU A 1 132 ? 6.373 -19.002 -19.712 1.00 28.61 132 LEU A CA 1
ATOM 1031 C C . LEU A 1 132 ? 7.277 -17.870 -20.216 1.00 28.61 132 LEU A C 1
ATOM 1033 O O . LEU A 1 132 ? 7.375 -16.835 -19.571 1.00 28.61 132 LEU A O 1
ATOM 1037 N N . LYS A 1 133 ? 8.009 -18.191 -21.284 1.00 42.28 133 LYS A N 1
ATOM 1038 C CA . LYS A 1 133 ? 9.150 -17.469 -21.867 1.00 42.28 133 LYS A CA 1
ATOM 1039 C C . LYS A 1 133 ? 9.025 -15.951 -21.920 1.00 42.28 133 LYS A C 1
ATOM 1041 O O . LYS A 1 133 ? 7.940 -15.484 -22.322 1.00 42.28 133 LYS A O 1
#

Foldseek 3Di:
DDDDDDDDDDPDDPDPPPPDPDDPDLDDDPVVLVVLVVVLVVCCVVPHDPVSLVQLLALPHPADDRPGGDWDADLQQATSHDNVCCVRHRPRCQCPAAPVRDSQSVVVSVCCVPPVDDDTDGHDDPPPPDDDD